Protein AF-A0A2N3ILW1-F1 (afdb_monomer_lite)

Secondary structure (DSSP, 8-state):
----THHHHHHHHHS-SS-EEES-GGG--EE--HHHHTTSSEE--S-TTEEEEEEEEE-STTTTTHHHHTTPPPPSEEEE-TTT--EEEEEEEEEEEE-STTS-HHHHHHHHHHHS--

Foldseek 3Di:
DPDPLVLVVVQLVQFPQFWWAAQDCVVPTDTGGSVVRVVHPDTDRHDPFWDFKDKDKFQAQQQVCVCVVVVHPAASDWDADPVRGIIMGIHGDPDIFTPDPPGDPVVVVVVCCVVPVD

Radius of gyration: 15.29 Å; chains: 1; bounding box: 36×34×41 Å

pLDDT: mean 90.12, std 13.8, range [32.06, 98.25]

Structure (mmCIF, N/CA/C/O backbone):
data_AF-A0A2N3ILW1-F1
#
_entry.id   AF-A0A2N3ILW1-F1
#
loop_
_atom_site.group_PDB
_atom_site.id
_atom_site.type_symbol
_atom_site.label_atom_id
_atom_site.label_alt_id
_atom_site.label_comp_id
_atom_site.label_asym_id
_atom_site.label_entity_id
_atom_site.label_seq_id
_atom_site.pdbx_PDB_ins_code
_atom_site.Cartn_x
_atom_site.Cartn_y
_atom_site.Cartn_z
_atom_site.occupancy
_atom_site.B_iso_or_equiv
_atom_site.auth_seq_id
_atom_site.auth_comp_id
_atom_site.auth_asym_id
_atom_site.auth_atom_id
_atom_site.pdbx_PDB_model_num
ATOM 1 N N . MET A 1 1 ? -16.077 -3.106 -21.325 1.00 32.50 1 MET A N 1
ATOM 2 C CA . MET A 1 1 ? -16.035 -1.669 -20.975 1.00 32.50 1 MET A CA 1
ATOM 3 C C . MET A 1 1 ? -15.033 -1.503 -19.840 1.00 32.50 1 MET A C 1
ATOM 5 O O . MET A 1 1 ? -15.335 -1.896 -18.721 1.00 32.50 1 MET A O 1
ATOM 9 N N . VAL A 1 2 ? -13.806 -1.063 -20.134 1.00 32.06 2 VAL A N 1
ATOM 10 C CA . VAL A 1 2 ? -12.775 -0.850 -19.104 1.00 32.06 2 VAL A CA 1
ATOM 11 C C . VAL A 1 2 ? -13.231 0.346 -18.270 1.00 32.06 2 VAL A C 1
ATOM 13 O O . VAL A 1 2 ? -13.395 1.438 -18.810 1.00 32.06 2 VAL A O 1
ATOM 16 N N . LYS A 1 3 ? -13.535 0.131 -16.983 1.00 34.09 3 LYS A N 1
ATOM 17 C CA . LYS A 1 3 ? -13.828 1.233 -16.056 1.00 34.09 3 LYS A CA 1
ATOM 18 C C . LYS A 1 3 ? -12.655 2.227 -16.131 1.00 34.09 3 LYS A C 1
ATOM 20 O O . LYS A 1 3 ? -11.512 1.771 -16.113 1.00 34.09 3 LYS A O 1
ATOM 25 N N . PRO A 1 4 ? -12.903 3.546 -16.220 1.00 37.38 4 PRO A N 1
ATOM 26 C CA . PRO A 1 4 ? -11.822 4.523 -16.237 1.00 37.38 4 PRO A CA 1
ATOM 27 C C . PRO A 1 4 ? -10.938 4.344 -14.999 1.00 37.38 4 PRO A C 1
ATOM 29 O O . PRO A 1 4 ? -11.410 3.858 -13.969 1.00 37.38 4 PRO A O 1
ATOM 32 N N . ALA A 1 5 ? -9.681 4.782 -15.085 1.00 52.56 5 ALA A N 1
ATOM 33 C CA . ALA A 1 5 ? -8.632 4.691 -14.063 1.00 52.56 5 ALA A CA 1
ATOM 34 C C . ALA A 1 5 ? -8.916 5.446 -12.733 1.00 52.56 5 ALA A C 1
ATOM 36 O O . ALA A 1 5 ? -7.992 5.827 -12.019 1.00 52.56 5 ALA A O 1
ATOM 37 N N . LEU A 1 6 ? -10.188 5.635 -12.363 1.00 57.16 6 LEU A N 1
ATOM 38 C CA . LEU A 1 6 ? -10.684 6.192 -11.098 1.00 57.16 6 LEU A CA 1
ATOM 39 C C . LEU A 1 6 ? -9.993 5.584 -9.871 1.00 57.16 6 LEU A C 1
ATOM 41 O O . LEU A 1 6 ? -9.765 6.270 -8.881 1.00 57.16 6 LEU A O 1
ATOM 45 N N . GLN A 1 7 ? -9.639 4.302 -9.938 1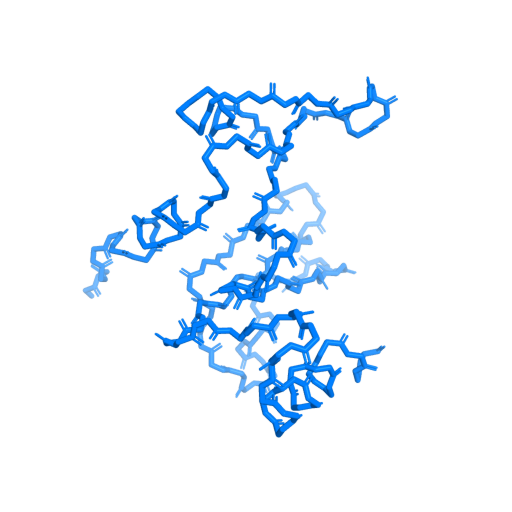.00 59.28 7 GLN A N 1
ATOM 46 C CA . GLN A 1 7 ? -9.008 3.599 -8.823 1.00 59.28 7 GLN A CA 1
ATOM 47 C C . GLN A 1 7 ? -7.521 3.948 -8.668 1.00 59.28 7 GLN A C 1
ATOM 49 O O . GLN A 1 7 ? -7.035 4.013 -7.541 1.00 59.28 7 GLN A O 1
ATOM 54 N N . ALA A 1 8 ? -6.823 4.266 -9.764 1.00 69.81 8 ALA A N 1
ATOM 55 C CA . ALA A 1 8 ? -5.458 4.786 -9.701 1.00 69.81 8 ALA A CA 1
ATOM 56 C C . ALA A 1 8 ? -5.438 6.197 -9.090 1.00 69.81 8 ALA A C 1
ATOM 58 O O . ALA A 1 8 ? -4.607 6.479 -8.231 1.00 69.81 8 ALA A O 1
ATOM 59 N N . ALA A 1 9 ? -6.402 7.051 -9.451 1.00 81.44 9 ALA A N 1
ATOM 60 C CA . ALA A 1 9 ? -6.541 8.381 -8.855 1.00 81.44 9 ALA A CA 1
ATOM 61 C C . ALA A 1 9 ? -6.831 8.304 -7.344 1.00 81.44 9 ALA A C 1
ATOM 63 O O . ALA A 1 9 ? -6.118 8.913 -6.550 1.00 81.44 9 ALA A O 1
ATOM 64 N N . ALA A 1 10 ? -7.795 7.469 -6.935 1.00 85.94 10 ALA A N 1
ATOM 65 C CA . ALA A 1 10 ? -8.139 7.283 -5.525 1.00 85.94 10 ALA A CA 1
ATOM 66 C C . ALA A 1 10 ? -6.973 6.724 -4.687 1.00 85.94 10 ALA A C 1
ATOM 68 O O . ALA A 1 10 ? -6.842 7.060 -3.511 1.00 85.94 10 ALA A O 1
ATOM 69 N N . PHE A 1 11 ? -6.121 5.875 -5.271 1.00 89.25 11 PHE A N 1
ATOM 70 C CA . PHE A 1 11 ? -4.898 5.413 -4.617 1.00 89.25 11 PHE A CA 1
ATOM 71 C C . PHE A 1 11 ? -3.909 6.565 -4.405 1.00 89.25 11 PHE A C 1
ATOM 73 O O . PHE A 1 11 ? -3.459 6.780 -3.280 1.00 89.25 11 PHE A O 1
ATOM 80 N N . VAL A 1 12 ? -3.620 7.334 -5.461 1.00 90.94 12 VAL A N 1
ATOM 81 C CA . VAL A 1 12 ? -2.677 8.460 -5.404 1.00 90.94 12 VAL A CA 1
ATOM 82 C C . VAL A 1 12 ? -3.124 9.513 -4.389 1.00 90.94 12 VAL A C 1
ATOM 84 O O . VAL A 1 12 ? -2.314 9.955 -3.579 1.00 90.94 12 VAL A O 1
ATOM 87 N N . GLU A 1 13 ? -4.412 9.856 -4.354 1.00 90.56 13 GLU A N 1
ATOM 88 C CA . GLU A 1 13 ? -4.978 10.811 -3.388 1.00 90.56 13 GLU A CA 1
ATOM 89 C C . GLU A 1 13 ? -4.763 10.403 -1.921 1.00 90.56 13 GLU A C 1
ATOM 91 O O . GLU A 1 13 ? -4.683 11.261 -1.041 1.00 90.56 13 GLU A O 1
ATOM 96 N N . ARG A 1 14 ? -4.659 9.098 -1.647 1.00 91.00 14 ARG A N 1
ATOM 97 C CA . ARG A 1 14 ? -4.519 8.540 -0.293 1.00 91.00 14 ARG A CA 1
ATOM 98 C C . ARG A 1 14 ? -3.072 8.313 0.130 1.00 91.00 14 ARG A C 1
ATOM 100 O O . ARG A 1 14 ? -2.832 7.988 1.295 1.00 91.00 14 ARG A O 1
ATOM 107 N N . LEU A 1 15 ? -2.112 8.494 -0.777 1.00 94.50 15 LEU A N 1
ATOM 108 C CA . LEU A 1 15 ? -0.700 8.405 -0.430 1.00 94.50 15 LEU A CA 1
ATOM 109 C C . LEU A 1 15 ? -0.334 9.474 0.614 1.00 94.50 15 LEU A C 1
ATOM 111 O O . LEU A 1 15 ? -0.900 10.573 0.615 1.00 94.50 15 LEU A O 1
ATOM 115 N N . PRO A 1 16 ? 0.670 9.214 1.468 1.00 96.00 16 PRO A N 1
ATOM 116 C CA . PRO A 1 16 ? 1.259 10.258 2.294 1.00 96.00 16 PRO A CA 1
ATOM 117 C C . PRO A 1 16 ? 1.648 11.482 1.450 1.00 96.00 16 PRO A C 1
ATOM 119 O O . PRO A 1 16 ? 2.122 11.347 0.326 1.00 96.00 16 PRO A O 1
ATOM 122 N N . ARG A 1 17 ? 1.528 12.693 2.013 1.00 95.62 17 ARG A N 1
ATOM 123 C CA . ARG A 1 17 ? 1.970 13.932 1.333 1.00 95.62 17 ARG A CA 1
ATOM 124 C C . ARG A 1 17 ? 3.459 13.911 0.988 1.00 95.62 17 ARG A C 1
ATOM 126 O O . ARG A 1 17 ? 3.886 14.509 0.001 1.00 95.62 17 ARG A O 1
ATOM 133 N N . ARG A 1 18 ? 4.245 13.252 1.844 1.00 97.56 18 ARG A N 1
ATOM 134 C CA . ARG A 1 18 ? 5.671 13.013 1.651 1.00 97.56 18 ARG A CA 1
ATOM 135 C C . ARG A 1 18 ? 6.001 11.548 1.937 1.00 97.56 18 ARG A C 1
ATOM 137 O O . ARG A 1 18 ? 6.438 11.255 3.050 1.00 97.56 18 ARG A O 1
ATOM 144 N N . PRO A 1 19 ? 5.709 10.625 1.011 1.00 97.81 19 PRO A N 1
ATOM 145 C CA . PRO A 1 19 ? 5.936 9.212 1.253 1.00 97.81 19 PRO A CA 1
ATOM 146 C C . PRO A 1 19 ? 7.431 8.891 1.191 1.00 97.81 19 PRO A C 1
ATOM 148 O O . PRO A 1 19 ? 8.216 9.618 0.568 1.00 97.81 19 PRO A O 1
ATOM 151 N N . TYR A 1 20 ? 7.813 7.780 1.818 1.00 98.25 20 TYR A N 1
ATOM 152 C CA . TYR A 1 20 ? 9.069 7.121 1.471 1.00 98.25 20 TYR A CA 1
ATOM 153 C C . TYR A 1 20 ? 8.999 6.591 0.035 1.00 98.25 20 TYR A C 1
ATOM 155 O O . TYR A 1 20 ? 7.945 6.133 -0.408 1.00 98.25 20 TYR A O 1
ATOM 163 N N . CYS A 1 21 ? 10.113 6.650 -0.686 1.00 98.06 21 CYS A N 1
ATOM 164 C CA . CYS A 1 21 ? 10.245 6.158 -2.052 1.00 98.06 21 CYS A CA 1
ATOM 165 C C . CYS A 1 21 ? 11.685 5.725 -2.351 1.00 98.06 21 CYS A C 1
ATOM 167 O O . CYS A 1 21 ? 12.619 6.201 -1.699 1.00 98.06 21 CYS A O 1
ATOM 169 N N . THR A 1 22 ? 11.858 4.801 -3.295 1.00 98.12 22 THR A N 1
ATOM 170 C CA . THR A 1 22 ? 13.169 4.349 -3.787 1.00 98.12 22 THR A CA 1
ATOM 171 C C . THR A 1 22 ? 13.022 3.574 -5.098 1.00 98.12 22 THR A C 1
ATOM 173 O O . THR A 1 22 ? 11.956 3.028 -5.379 1.00 98.12 22 THR A O 1
ATOM 176 N N . ASP A 1 23 ? 14.087 3.509 -5.892 1.00 96.62 23 ASP A N 1
ATOM 177 C CA . ASP A 1 23 ? 14.176 2.590 -7.033 1.00 96.62 23 ASP A CA 1
ATOM 178 C C . ASP A 1 23 ? 14.807 1.247 -6.659 1.00 96.62 23 ASP A C 1
ATOM 180 O O . ASP A 1 23 ? 14.610 0.259 -7.369 1.00 96.62 23 ASP A O 1
ATOM 184 N N . ASP A 1 24 ? 15.537 1.217 -5.544 1.00 95.19 24 ASP A N 1
ATOM 185 C CA . ASP A 1 24 ? 16.223 0.048 -5.014 1.00 95.19 24 ASP A CA 1
ATOM 186 C C . ASP A 1 24 ? 16.294 0.148 -3.477 1.00 95.19 24 ASP A C 1
ATOM 188 O O . ASP A 1 24 ? 17.027 0.991 -2.944 1.00 95.19 24 ASP A O 1
ATOM 192 N N . PRO A 1 25 ? 15.559 -0.699 -2.733 1.00 91.88 25 PRO A N 1
ATOM 193 C CA . PRO A 1 25 ? 15.620 -0.729 -1.273 1.00 91.88 25 PRO A CA 1
ATOM 194 C C . PRO A 1 25 ? 17.031 -0.924 -0.702 1.00 91.88 25 PRO A C 1
ATOM 196 O O . PRO A 1 25 ? 17.295 -0.441 0.401 1.00 91.88 25 PRO A O 1
ATOM 199 N N . ALA A 1 26 ? 17.952 -1.562 -1.438 1.00 96.31 26 ALA A N 1
ATOM 200 C CA . ALA A 1 26 ? 19.338 -1.741 -1.004 1.00 96.31 26 ALA A CA 1
ATOM 201 C C . ALA A 1 26 ? 20.126 -0.418 -0.949 1.00 96.31 26 ALA A C 1
ATOM 203 O O . ALA A 1 26 ? 21.110 -0.317 -0.217 1.00 96.31 26 ALA A O 1
ATOM 204 N N . GLN A 1 27 ? 19.680 0.613 -1.674 1.00 95.44 27 GLN A N 1
ATOM 205 C CA . GLN A 1 27 ? 20.274 1.955 -1.665 1.00 95.44 27 GLN A CA 1
ATOM 206 C C . GLN A 1 27 ? 19.667 2.873 -0.590 1.00 95.44 27 GLN A C 1
ATOM 208 O O . GLN A 1 27 ? 20.092 4.020 -0.433 1.00 95.44 27 GLN A O 1
ATOM 213 N N . GLY A 1 28 ? 18.688 2.377 0.171 1.00 96.25 28 GLY A N 1
ATOM 214 C CA . GLY A 1 28 ? 17.969 3.132 1.192 1.00 96.25 28 GLY A CA 1
ATOM 215 C C . GLY A 1 28 ? 16.697 3.812 0.678 1.00 96.25 28 GLY A C 1
ATOM 216 O O . GLY A 1 28 ? 16.267 3.633 -0.462 1.00 96.25 28 GLY A O 1
ATOM 217 N N . LEU A 1 29 ? 16.055 4.578 1.567 1.00 97.38 29 LEU A N 1
ATOM 218 C CA . LEU A 1 29 ? 14.765 5.229 1.326 1.00 97.38 29 LEU A CA 1
ATOM 219 C C . LEU A 1 29 ? 14.899 6.754 1.295 1.00 97.38 29 LEU A C 1
ATOM 221 O O . LEU A 1 29 ? 15.601 7.353 2.110 1.00 97.38 29 LEU A O 1
ATOM 225 N N . LEU A 1 30 ? 14.142 7.395 0.406 1.00 98.00 30 LEU A N 1
ATOM 226 C CA . LEU A 1 30 ? 14.052 8.848 0.277 1.00 98.00 30 LEU A CA 1
ATOM 227 C C . LEU A 1 30 ? 12.666 9.345 0.689 1.00 98.00 30 LEU A C 1
ATOM 229 O O . LEU A 1 30 ? 11.659 8.752 0.323 1.00 98.00 30 LEU A O 1
ATOM 233 N N . ILE A 1 31 ? 12.594 10.489 1.372 1.00 98.00 31 ILE A N 1
ATOM 234 C CA . ILE A 1 31 ? 11.328 11.193 1.630 1.00 98.00 31 ILE A CA 1
ATOM 235 C C . ILE A 1 31 ? 11.191 12.338 0.623 1.00 98.00 31 ILE A 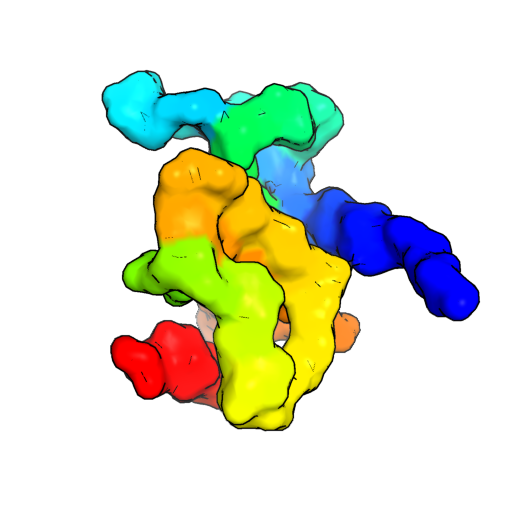C 1
ATOM 237 O O . ILE A 1 31 ? 12.011 13.268 0.606 1.00 98.00 31 ILE A O 1
ATOM 241 N N . ARG A 1 32 ? 10.153 12.308 -0.215 1.00 98.06 32 ARG A N 1
ATOM 242 C CA . ARG A 1 32 ? 9.929 13.294 -1.292 1.00 98.06 32 ARG A CA 1
ATOM 243 C C . ARG A 1 32 ? 8.485 13.785 -1.308 1.00 98.06 32 ARG A C 1
ATOM 245 O O . ARG A 1 32 ? 7.637 13.097 -0.762 1.00 98.06 32 ARG A O 1
ATOM 252 N N . PRO A 1 33 ? 8.174 14.964 -1.877 1.00 97.88 33 PRO A N 1
ATOM 253 C CA . PRO A 1 33 ? 6.789 15.331 -2.174 1.00 97.88 33 PRO A CA 1
ATOM 254 C C . PRO A 1 33 ? 6.106 14.251 -3.021 1.00 97.88 33 PRO A C 1
ATOM 256 O O . PRO A 1 33 ? 6.756 13.662 -3.884 1.00 97.88 33 PRO A O 1
ATOM 259 N N . GLN A 1 34 ? 4.809 14.021 -2.800 1.00 96.00 34 GLN A N 1
ATOM 260 C CA . GLN A 1 34 ? 4.025 12.980 -3.480 1.00 96.00 34 GLN A CA 1
ATOM 261 C C . GLN A 1 34 ? 4.237 12.968 -5.005 1.00 96.00 34 GLN A C 1
ATOM 263 O O . GLN A 1 34 ? 4.552 11.922 -5.561 1.00 96.00 34 GLN A O 1
ATOM 268 N N . ALA A 1 35 ? 4.166 14.130 -5.665 1.00 94.88 35 ALA A N 1
ATOM 269 C CA . ALA A 1 35 ? 4.361 14.246 -7.113 1.00 94.88 35 ALA A CA 1
ATOM 270 C C . ALA A 1 35 ? 5.731 13.726 -7.591 1.00 94.88 35 ALA A C 1
ATOM 272 O O . ALA A 1 35 ? 5.821 13.101 -8.640 1.00 94.88 35 ALA A O 1
ATOM 273 N N . THR A 1 36 ? 6.794 13.948 -6.813 1.00 97.44 36 THR A N 1
ATOM 274 C CA . THR A 1 36 ? 8.139 13.439 -7.120 1.00 97.44 36 THR A CA 1
ATOM 275 C C . THR A 1 36 ? 8.270 11.957 -6.777 1.00 97.44 36 THR A C 1
ATOM 277 O O . THR A 1 36 ? 8.909 11.213 -7.511 1.00 97.44 36 THR A O 1
ATOM 280 N N . ALA A 1 37 ? 7.676 11.519 -5.665 1.00 97.25 37 ALA A N 1
ATOM 281 C CA . ALA A 1 37 ? 7.752 10.133 -5.212 1.00 97.25 37 ALA A CA 1
ATOM 282 C C . ALA A 1 37 ? 7.075 9.148 -6.180 1.00 97.25 37 ALA A C 1
ATOM 284 O O . ALA A 1 37 ? 7.529 8.017 -6.300 1.00 97.25 37 ALA A O 1
ATOM 285 N N . LEU A 1 38 ? 6.033 9.582 -6.899 1.00 94.94 38 LEU A N 1
ATOM 286 C CA . LEU A 1 38 ? 5.333 8.775 -7.909 1.00 94.94 38 LEU A CA 1
ATOM 287 C C . LEU A 1 38 ? 6.214 8.340 -9.091 1.00 94.94 38 LEU A C 1
ATOM 289 O O . LEU A 1 38 ? 5.825 7.437 -9.824 1.00 94.94 38 LEU A O 1
ATOM 293 N N . ALA A 1 39 ? 7.375 8.971 -9.289 1.00 95.56 39 ALA A N 1
ATOM 294 C CA . ALA A 1 39 ? 8.318 8.598 -10.341 1.00 95.56 39 ALA A CA 1
ATOM 295 C C . ALA A 1 39 ? 9.244 7.426 -9.958 1.00 95.56 39 ALA A C 1
ATOM 297 O O . ALA A 1 39 ? 9.968 6.933 -10.818 1.00 95.56 39 ALA A O 1
ATOM 298 N N . TYR A 1 40 ? 9.238 6.995 -8.692 1.00 95.94 40 TYR A N 1
ATOM 299 C CA . TYR A 1 40 ? 10.079 5.904 -8.197 1.00 95.94 40 TYR A CA 1
ATOM 300 C C . TYR A 1 40 ? 9.363 4.556 -8.284 1.00 95.94 40 TYR A C 1
ATOM 302 O O . TYR A 1 40 ? 8.134 4.480 -8.201 1.00 95.94 40 TYR A O 1
ATOM 310 N N . ARG A 1 41 ? 10.136 3.471 -8.383 1.00 92.31 41 ARG A N 1
ATOM 311 C CA . ARG A 1 41 ? 9.593 2.099 -8.464 1.00 92.31 41 ARG A CA 1
ATOM 312 C C . ARG A 1 41 ? 8.866 1.650 -7.199 1.00 92.31 41 ARG A C 1
ATOM 314 O O . ARG A 1 41 ? 7.887 0.912 -7.288 1.00 92.31 41 ARG A O 1
ATOM 321 N N . HIS A 1 42 ? 9.340 2.082 -6.035 1.00 94.00 42 HIS A N 1
ATOM 322 C CA . HIS A 1 42 ? 8.754 1.760 -4.739 1.00 94.00 42 HIS A CA 1
ATOM 323 C C . HIS A 1 42 ? 8.275 3.031 -4.048 1.00 94.00 42 HIS A C 1
ATOM 325 O O . HIS A 1 42 ? 8.981 4.041 -4.010 1.00 94.00 42 HIS A O 1
ATOM 331 N N . ILE A 1 43 ? 7.088 2.959 -3.445 1.00 95.81 43 ILE A N 1
ATOM 332 C CA . ILE A 1 43 ? 6.464 4.071 -2.733 1.00 95.81 43 ILE A CA 1
ATOM 333 C C . ILE A 1 43 ? 5.713 3.576 -1.494 1.00 95.81 43 ILE A C 1
ATOM 335 O O . ILE A 1 43 ? 5.063 2.528 -1.504 1.00 95.81 43 ILE A O 1
ATOM 339 N N . GLN A 1 44 ? 5.778 4.343 -0.409 1.00 96.56 44 GLN A N 1
ATOM 340 C CA . GLN A 1 44 ? 4.967 4.111 0.778 1.00 96.56 44 GLN A CA 1
ATOM 341 C C . GLN A 1 44 ? 3.494 4.374 0.456 1.00 96.56 44 GLN A C 1
ATOM 343 O O . GLN A 1 44 ? 3.095 5.514 0.229 1.00 96.56 44 GLN A O 1
ATOM 348 N N . HIS A 1 45 ? 2.681 3.323 0.503 1.00 94.56 45 HIS A N 1
ATOM 349 C CA . HIS A 1 45 ? 1.273 3.386 0.124 1.00 94.56 45 HIS A CA 1
ATOM 350 C C . HIS A 1 45 ? 0.345 3.897 1.247 1.00 94.56 45 HIS A C 1
ATOM 352 O O . HIS A 1 45 ? -0.649 4.555 0.960 1.00 94.56 45 HIS A O 1
ATOM 358 N N . ASN A 1 46 ? 0.672 3.646 2.522 1.00 96.38 46 ASN A N 1
ATOM 359 C CA . ASN A 1 46 ? -0.111 4.100 3.681 1.00 96.38 46 ASN A CA 1
ATOM 360 C C . ASN A 1 46 ? 0.725 4.978 4.627 1.00 96.38 46 ASN A C 1
ATOM 362 O O . ASN A 1 46 ? 1.877 4.635 4.922 1.00 96.38 46 ASN A O 1
ATOM 366 N N . PRO A 1 47 ? 0.161 6.058 5.196 1.00 94.06 47 PRO A N 1
ATOM 367 C CA . PRO A 1 47 ? 0.811 6.781 6.283 1.00 94.06 47 PRO A CA 1
ATOM 368 C C . PRO A 1 47 ? 0.746 5.983 7.605 1.00 94.06 47 PRO A C 1
ATOM 370 O O . PRO A 1 47 ? -0.108 5.111 7.776 1.00 94.06 47 PRO A O 1
ATOM 373 N N . PRO A 1 48 ? 1.606 6.276 8.597 1.00 92.88 48 PRO A N 1
ATOM 374 C CA . PRO A 1 48 ? 1.583 5.563 9.880 1.00 92.88 48 PRO A CA 1
ATOM 375 C C . PRO A 1 48 ? 0.208 5.535 10.592 1.00 92.88 48 PRO A C 1
ATOM 377 O O . PRO A 1 48 ? -0.204 4.461 11.032 1.00 92.88 48 PRO A O 1
ATOM 380 N N . PRO A 1 49 ? -0.568 6.640 10.664 1.00 95.06 49 PRO A N 1
ATOM 381 C CA . PRO A 1 49 ? -1.770 6.684 11.502 1.00 95.06 49 PRO A CA 1
ATOM 382 C C . PRO A 1 49 ? -2.974 5.875 11.006 1.00 95.06 49 PRO A C 1
ATOM 384 O O . PRO A 1 49 ? -3.917 5.700 11.777 1.00 95.06 49 PRO A O 1
ATOM 387 N N . HIS A 1 50 ? -3.005 5.427 9.748 1.00 95.62 50 HIS A N 1
ATOM 388 C CA . HIS A 1 50 ? -4.146 4.685 9.204 1.00 95.62 50 HIS A CA 1
ATOM 389 C C . HIS A 1 50 ? -3.766 3.807 8.008 1.00 95.62 50 HIS A C 1
ATOM 391 O O . HIS A 1 50 ? -2.738 4.015 7.372 1.00 95.62 50 HIS A O 1
ATOM 397 N N . VAL A 1 51 ? -4.632 2.850 7.688 1.00 96.75 51 VAL A N 1
ATOM 398 C CA . VAL A 1 51 ? -4.550 1.987 6.505 1.00 96.75 51 VAL A CA 1
ATOM 399 C C . VAL A 1 51 ? -5.723 2.310 5.593 1.00 96.75 51 VAL A C 1
ATOM 401 O O . VAL A 1 51 ? -6.872 2.261 6.028 1.00 96.75 51 VAL A O 1
ATOM 404 N N . ALA A 1 52 ? -5.443 2.675 4.344 1.00 95.81 52 ALA A N 1
ATOM 405 C CA . ALA A 1 52 ? -6.455 2.966 3.326 1.00 95.81 52 ALA A CA 1
ATOM 406 C C . ALA A 1 52 ? -6.358 2.037 2.104 1.00 95.81 52 ALA A C 1
ATOM 408 O O . ALA A 1 52 ? -7.318 1.943 1.335 1.00 95.81 52 ALA A O 1
ATOM 409 N N . CYS A 1 53 ? -5.222 1.358 1.943 1.00 95.69 53 CYS A N 1
ATOM 410 C CA . CYS A 1 53 ? -4.970 0.343 0.928 1.00 95.69 53 CYS A CA 1
ATOM 411 C C . CYS A 1 53 ? -4.322 -0.880 1.586 1.00 95.69 53 CYS A C 1
ATOM 413 O O . CYS A 1 53 ? -3.347 -0.718 2.313 1.00 95.69 53 CYS A O 1
ATOM 415 N N . LEU A 1 54 ? -4.833 -2.078 1.323 1.00 95.44 54 LEU A N 1
ATOM 416 C CA . LEU A 1 54 ? -4.154 -3.339 1.629 1.00 95.44 54 LEU A CA 1
ATOM 417 C C . LEU A 1 54 ? -3.305 -3.729 0.423 1.00 95.44 54 LEU A C 1
ATOM 419 O O . LEU A 1 54 ? -3.765 -3.562 -0.709 1.00 95.44 54 LEU A O 1
ATOM 423 N N . VAL A 1 55 ? -2.090 -4.218 0.659 1.00 94.25 55 VAL A N 1
ATOM 424 C CA . VAL A 1 55 ? -1.202 -4.711 -0.398 1.00 94.25 55 VAL A CA 1
ATOM 425 C C . VAL A 1 55 ? -0.769 -6.124 -0.047 1.00 94.25 55 VAL A C 1
ATOM 427 O O . VAL A 1 55 ? -0.211 -6.335 1.025 1.00 94.25 55 VAL A O 1
ATOM 430 N N . PHE A 1 56 ? -1.032 -7.069 -0.946 1.00 93.69 56 PHE A N 1
ATOM 431 C CA . PHE A 1 56 ? -0.628 -8.466 -0.792 1.00 93.69 56 PHE A CA 1
ATOM 432 C C . PHE A 1 56 ? 0.415 -8.811 -1.843 1.00 93.69 56 PHE A C 1
ATOM 434 O O . PHE A 1 56 ? 0.210 -8.503 -3.019 1.00 93.69 56 PHE A O 1
ATOM 441 N N . ASP A 1 57 ? 1.506 -9.429 -1.405 1.00 93.38 57 ASP A N 1
ATOM 442 C CA . ASP A 1 57 ? 2.563 -9.940 -2.271 1.00 93.38 57 ASP A CA 1
ATOM 443 C C . ASP A 1 57 ? 2.322 -11.415 -2.581 1.00 93.38 57 ASP A C 1
ATOM 445 O O . ASP A 1 57 ? 1.944 -12.195 -1.703 1.00 93.38 57 ASP A O 1
ATOM 449 N N . VAL A 1 58 ? 2.467 -11.775 -3.851 1.00 94.31 58 VAL A N 1
ATOM 450 C CA . VAL A 1 58 ? 2.182 -13.111 -4.364 1.00 94.31 58 VAL A CA 1
ATOM 451 C C . VAL A 1 58 ? 3.375 -13.567 -5.193 1.00 94.31 58 VAL A C 1
ATOM 453 O O . VAL A 1 58 ? 3.503 -13.272 -6.385 1.00 94.31 58 VAL A O 1
ATOM 456 N N . ASP A 1 59 ? 4.238 -14.335 -4.535 1.00 93.44 59 ASP A N 1
ATOM 457 C CA . ASP A 1 59 ? 5.511 -14.816 -5.067 1.00 93.44 59 ASP A CA 1
ATOM 458 C C . ASP A 1 59 ? 5.380 -16.145 -5.832 1.00 93.44 59 ASP A C 1
ATOM 460 O O . ASP A 1 59 ? 5.906 -17.184 -5.427 1.00 93.44 59 ASP A O 1
ATOM 464 N N . ARG A 1 60 ? 4.644 -16.138 -6.951 1.00 91.62 60 ARG A N 1
ATOM 465 C CA . ARG A 1 60 ? 4.556 -17.288 -7.877 1.00 91.62 60 ARG A CA 1
ATOM 466 C C . ARG A 1 60 ? 4.395 -16.852 -9.332 1.00 91.62 60 ARG A C 1
ATOM 468 O O . ARG A 1 60 ? 3.938 -15.749 -9.606 1.00 91.62 60 ARG A O 1
ATOM 475 N N . ALA A 1 61 ? 4.760 -17.725 -10.272 1.00 88.62 61 ALA A N 1
ATOM 476 C CA . ALA A 1 61 ? 4.889 -17.395 -11.698 1.00 88.62 61 ALA A CA 1
ATOM 477 C C . ALA A 1 61 ? 3.581 -17.018 -12.429 1.00 88.62 61 ALA A C 1
ATOM 479 O O . ALA A 1 61 ? 3.611 -16.424 -13.503 1.00 88.62 61 ALA A O 1
ATOM 480 N N . ASP A 1 62 ? 2.430 -17.343 -11.857 1.00 86.50 62 ASP A N 1
ATOM 481 C CA . ASP A 1 62 ? 1.078 -17.078 -12.361 1.00 86.50 62 ASP A CA 1
ATOM 482 C C . ASP A 1 62 ? 0.294 -16.138 -11.427 1.00 86.50 62 ASP A C 1
ATOM 484 O O . ASP A 1 62 ? -0.939 -16.078 -11.452 1.00 86.50 62 ASP A O 1
ATOM 488 N N . ALA A 1 63 ? 1.008 -15.344 -10.621 1.00 92.75 63 ALA A N 1
ATOM 489 C CA . ALA A 1 63 ? 0.408 -14.454 -9.638 1.00 92.75 63 ALA A CA 1
ATOM 490 C C . ALA A 1 63 ? -0.499 -13.377 -10.246 1.00 92.75 63 ALA A C 1
ATOM 492 O O . ALA A 1 63 ? -1.241 -12.743 -9.519 1.00 92.75 63 ALA A O 1
ATOM 493 N N . TYR A 1 64 ? -0.524 -13.142 -11.555 1.00 88.81 64 TYR A N 1
ATOM 494 C CA . TYR A 1 64 ? -1.487 -12.197 -12.132 1.00 88.81 64 TYR A CA 1
ATOM 495 C C . TYR A 1 64 ? -2.957 -12.650 -11.969 1.00 88.81 64 TYR A C 1
ATOM 497 O O . TYR A 1 64 ? -3.835 -11.813 -11.744 1.00 88.81 64 TYR A O 1
ATOM 505 N N . HIS A 1 65 ? -3.225 -13.962 -12.031 1.00 89.50 65 HIS A N 1
ATOM 506 C CA . HIS A 1 65 ? -4.583 -14.528 -11.995 1.00 89.50 65 HIS A CA 1
ATOM 507 C C . HIS A 1 65 ? -4.959 -15.200 -10.667 1.00 89.50 65 HIS A C 1
ATOM 509 O O . HIS A 1 65 ? -6.132 -15.503 -10.470 1.00 89.50 65 HIS A O 1
ATOM 515 N N . ALA A 1 66 ? -4.022 -15.36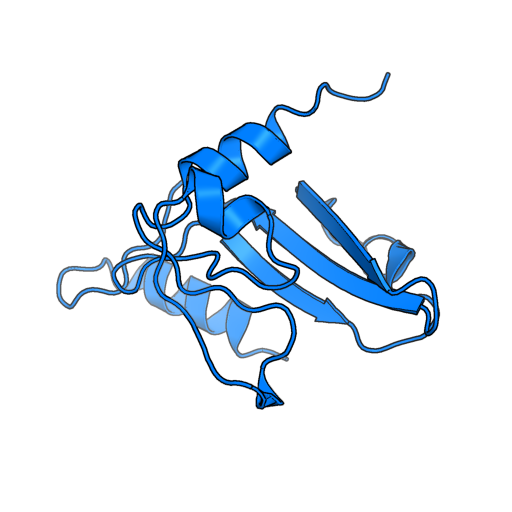9 -9.729 1.00 92.94 66 ALA A N 1
ATOM 516 C CA . ALA A 1 66 ? -4.262 -16.151 -8.513 1.00 92.94 66 ALA A CA 1
ATOM 517 C C . ALA A 1 66 ? -5.440 -15.648 -7.648 1.00 92.94 66 ALA A C 1
ATOM 519 O O . ALA A 1 66 ? -6.108 -16.455 -7.004 1.00 92.94 66 ALA A O 1
ATOM 520 N N . TRP A 1 67 ? -5.754 -14.345 -7.657 1.00 94.38 67 TRP A N 1
ATOM 521 C CA . TRP A 1 67 ? -6.950 -13.820 -6.979 1.00 94.38 67 TRP A CA 1
ATOM 522 C C . TRP A 1 67 ? -8.257 -14.374 -7.565 1.00 94.38 67 TRP A C 1
ATOM 524 O O . TRP A 1 67 ? -9.202 -14.629 -6.821 1.00 94.38 67 TRP A O 1
ATOM 534 N N . LEU A 1 68 ? -8.309 -14.577 -8.884 1.00 94.38 68 LEU A N 1
ATOM 535 C CA . LEU A 1 68 ? -9.483 -15.099 -9.575 1.00 94.38 68 LEU A CA 1
ATOM 536 C C . LEU A 1 68 ? -9.683 -16.576 -9.234 1.00 94.38 68 LEU A C 1
ATOM 538 O O . LEU A 1 68 ? -10.789 -16.973 -8.874 1.00 94.38 68 LEU A O 1
ATOM 542 N N . ASP A 1 69 ? -8.605 -17.357 -9.284 1.00 92.69 69 ASP A N 1
ATOM 543 C CA . ASP A 1 69 ? -8.628 -18.792 -8.977 1.00 92.69 69 ASP A CA 1
ATOM 544 C C . ASP A 1 69 ? -9.013 -19.058 -7.515 1.00 92.69 69 ASP A C 1
ATOM 546 O O . ASP A 1 69 ? -9.700 -20.031 -7.208 1.00 92.69 69 ASP A O 1
ATOM 550 N N . ALA A 1 70 ? -8.623 -18.157 -6.610 1.00 92.06 70 ALA A N 1
ATOM 551 C CA . ALA A 1 70 ? -8.999 -18.195 -5.199 1.00 92.06 70 ALA A CA 1
ATOM 552 C C . ALA A 1 70 ? -10.426 -17.675 -4.918 1.00 92.06 70 ALA A C 1
ATOM 554 O O . ALA A 1 70 ? -10.854 -17.665 -3.763 1.00 92.06 70 ALA A O 1
ATOM 555 N N . GLY A 1 71 ? -11.165 -17.215 -5.936 1.00 94.62 71 GLY A N 1
ATOM 556 C CA . GLY A 1 71 ? -12.509 -16.652 -5.769 1.00 94.62 71 GLY A CA 1
ATOM 557 C C . GLY A 1 71 ? -12.537 -15.338 -4.977 1.00 94.62 71 GLY A C 1
ATOM 558 O O . GLY A 1 71 ? -13.551 -15.010 -4.358 1.00 94.62 71 GLY A O 1
ATOM 559 N N . LEU A 1 72 ? -11.428 -14.594 -4.964 1.00 92.38 72 LEU A N 1
ATOM 560 C CA . LEU A 1 72 ? -11.315 -13.311 -4.275 1.00 92.38 72 LEU A CA 1
ATOM 561 C C . LEU A 1 72 ? -11.975 -12.186 -5.091 1.00 92.38 72 LEU A C 1
ATOM 563 O O . LEU A 1 72 ? -12.129 -12.293 -6.312 1.00 92.38 72 LEU A O 1
ATOM 567 N N . PRO A 1 73 ? -12.376 -11.075 -4.446 1.00 92.31 73 PRO A N 1
ATOM 568 C CA . PRO A 1 73 ? -12.799 -9.889 -5.180 1.00 92.31 73 PRO A CA 1
ATOM 569 C C . PRO A 1 73 ? -11.676 -9.382 -6.093 1.00 92.31 73 PRO A C 1
ATOM 571 O O . PRO A 1 73 ? -10.498 -9.525 -5.782 1.00 92.31 73 PRO A O 1
ATOM 574 N N . ALA A 1 74 ? -12.042 -8.730 -7.197 1.00 93.69 74 ALA A N 1
ATOM 575 C CA . ALA A 1 74 ? -11.061 -8.123 -8.089 1.00 93.69 74 ALA A CA 1
ATOM 576 C C . ALA A 1 74 ? -10.237 -7.046 -7.349 1.00 93.69 74 ALA A C 1
ATOM 578 O O . ALA A 1 74 ? -10.839 -6.134 -6.764 1.00 93.69 74 ALA A O 1
ATOM 579 N N . PRO A 1 75 ? -8.891 -7.104 -7.399 1.00 93.94 75 PRO A N 1
ATOM 580 C CA . PRO A 1 75 ? -8.036 -6.038 -6.897 1.00 93.94 75 PRO A CA 1
ATOM 581 C C . PRO A 1 75 ? -8.347 -4.705 -7.572 1.00 93.94 75 PRO A C 1
ATOM 583 O O . PRO A 1 75 ? -8.750 -4.648 -8.737 1.00 93.94 75 PRO A O 1
ATOM 586 N N . ASN A 1 76 ? -8.099 -3.610 -6.859 1.00 92.88 76 ASN A N 1
ATOM 587 C CA . ASN A 1 76 ? -8.194 -2.278 -7.442 1.00 92.88 76 ASN A CA 1
ATOM 588 C C . ASN A 1 76 ? -7.066 -1.987 -8.433 1.00 92.88 76 ASN A C 1
ATOM 590 O O . ASN A 1 76 ? -7.232 -1.219 -9.381 1.00 92.88 76 ASN A O 1
ATOM 594 N N . TRP A 1 77 ? -5.910 -2.597 -8.199 1.00 90.81 77 TRP A N 1
ATOM 595 C CA . TRP A 1 77 ? -4.793 -2.613 -9.125 1.00 90.81 77 TRP A CA 1
ATOM 596 C C . TRP A 1 77 ? -3.954 -3.870 -8.904 1.00 90.81 77 TRP A C 1
ATOM 598 O O . TRP A 1 77 ? -3.944 -4.451 -7.817 1.00 90.81 77 TRP A O 1
ATOM 608 N N . VAL A 1 78 ? -3.243 -4.269 -9.956 1.00 92.56 78 VAL A N 1
ATOM 609 C CA . VAL A 1 78 ? -2.272 -5.363 -9.939 1.00 92.56 78 VAL A CA 1
ATOM 610 C C . VAL A 1 78 ? -0.962 -4.821 -10.497 1.00 92.56 78 VAL A C 1
ATOM 612 O O . VAL A 1 78 ? -0.947 -4.256 -11.591 1.00 92.56 78 VAL A O 1
ATOM 615 N N . CYS A 1 79 ? 0.125 -4.969 -9.745 1.00 91.31 79 CYS A N 1
ATOM 616 C CA . CYS A 1 79 ? 1.477 -4.682 -10.215 1.00 91.31 79 CYS A CA 1
ATOM 617 C C . CYS A 1 79 ? 2.170 -6.013 -10.505 1.00 91.31 79 CYS A C 1
ATOM 619 O O . CYS A 1 79 ? 2.319 -6.821 -9.597 1.00 91.31 79 CYS A O 1
ATOM 621 N N . LEU A 1 80 ? 2.556 -6.248 -11.758 1.00 92.94 80 LEU A N 1
ATOM 622 C CA . LEU A 1 80 ? 3.129 -7.513 -12.217 1.00 92.94 80 LEU A CA 1
ATOM 623 C C . LEU A 1 80 ? 4.624 -7.356 -12.498 1.00 92.94 80 LEU A C 1
ATOM 625 O O . LEU A 1 80 ? 5.030 -6.499 -13.289 1.00 92.94 80 LEU A O 1
ATOM 629 N N . ASN A 1 81 ? 5.436 -8.243 -11.934 1.00 92.00 81 ASN A N 1
ATOM 630 C CA . ASN A 1 81 ? 6.803 -8.434 -12.383 1.00 92.00 81 ASN A CA 1
ATOM 631 C C . ASN A 1 81 ? 6.814 -9.371 -13.597 1.00 92.00 81 ASN A C 1
ATOM 633 O O . ASN A 1 81 ? 6.760 -10.591 -13.479 1.00 92.00 81 ASN A O 1
ATOM 637 N N . VAL A 1 82 ? 6.938 -8.791 -14.789 1.00 89.75 82 VAL A N 1
ATOM 638 C CA . VAL A 1 82 ? 6.926 -9.533 -16.063 1.00 89.75 82 VAL A CA 1
ATOM 639 C C . VAL A 1 82 ? 8.104 -10.499 -16.246 1.00 89.75 82 VAL A C 1
ATOM 641 O O . VAL A 1 82 ? 8.087 -11.294 -17.179 1.00 89.75 82 VAL A O 1
ATOM 644 N N . ARG A 1 83 ? 9.142 -10.437 -15.397 1.00 93.00 83 ARG A N 1
ATOM 645 C CA . ARG A 1 83 ? 10.312 -11.325 -15.497 1.00 93.00 83 ARG A CA 1
ATOM 646 C C . ARG A 1 83 ? 10.098 -12.666 -14.809 1.00 93.00 83 ARG A C 1
ATOM 648 O O . ARG A 1 83 ? 10.597 -13.668 -15.304 1.00 93.00 83 ARG A O 1
ATOM 655 N N . ASN A 1 84 ? 9.420 -12.675 -13.662 1.00 92.69 84 ASN A N 1
ATOM 656 C CA . ASN A 1 84 ? 9.227 -13.882 -12.851 1.00 92.69 84 ASN A CA 1
ATOM 657 C C . ASN A 1 84 ? 7.751 -14.226 -12.605 1.00 92.69 84 ASN A C 1
ATOM 659 O O . ASN A 1 84 ? 7.478 -15.269 -12.028 1.00 92.69 84 ASN A O 1
ATOM 663 N N . GLY A 1 85 ? 6.817 -13.374 -13.033 1.00 93.06 85 GLY A N 1
ATOM 664 C CA . GLY A 1 85 ? 5.379 -13.589 -12.906 1.00 93.06 85 GLY A CA 1
ATOM 665 C C . GLY A 1 85 ? 4.782 -13.239 -11.542 1.00 93.06 85 GLY A C 1
ATOM 666 O O . GLY A 1 85 ? 3.567 -13.344 -11.402 1.00 93.06 85 GLY A O 1
ATOM 667 N N . HIS A 1 86 ? 5.592 -12.788 -10.575 1.00 95.62 86 HIS A N 1
ATOM 668 C CA . HIS A 1 86 ? 5.124 -12.383 -9.244 1.00 95.62 86 HIS A CA 1
ATOM 669 C C . HIS A 1 86 ? 4.275 -11.116 -9.330 1.00 95.62 86 HIS A C 1
ATOM 671 O O . HIS A 1 86 ? 4.480 -10.282 -10.221 1.00 95.62 86 HIS A O 1
ATOM 677 N N . ALA A 1 87 ? 3.353 -10.933 -8.389 1.00 95.38 87 ALA A N 1
ATOM 678 C CA . ALA A 1 87 ? 2.466 -9.781 -8.416 1.00 95.38 87 ALA A CA 1
ATOM 679 C C . ALA A 1 87 ? 2.137 -9.230 -7.031 1.00 95.38 87 ALA A C 1
ATOM 681 O O . ALA A 1 87 ? 1.929 -9.975 -6.082 1.00 95.38 87 ALA A O 1
ATOM 682 N N . HIS A 1 88 ? 1.966 -7.909 -6.974 1.00 94.44 88 HIS A N 1
ATOM 683 C CA . HIS A 1 88 ? 1.298 -7.241 -5.866 1.00 94.44 88 HIS A CA 1
ATOM 684 C C . HIS A 1 88 ? -0.157 -6.945 -6.218 1.00 94.44 88 HIS A C 1
ATOM 686 O O . HIS A 1 88 ? -0.447 -6.395 -7.288 1.00 94.44 88 HIS A O 1
ATOM 692 N N . TYR A 1 89 ? -1.061 -7.208 -5.280 1.00 94.56 89 TYR A N 1
ATOM 693 C CA . TYR A 1 89 ? -2.464 -6.808 -5.366 1.00 94.56 89 TYR A CA 1
ATOM 694 C C . TYR A 1 89 ? -2.757 -5.651 -4.428 1.00 94.56 89 TYR A C 1
ATOM 696 O O . TYR A 1 89 ? -2.460 -5.736 -3.239 1.00 94.56 89 TYR A O 1
ATOM 704 N N . GLY A 1 90 ? -3.405 -4.607 -4.936 1.00 94.06 90 GLY A N 1
ATOM 705 C CA . GLY A 1 90 ? -3.889 -3.500 -4.121 1.00 94.06 90 GLY A CA 1
ATOM 706 C C . GLY A 1 90 ? -5.395 -3.527 -3.932 1.00 94.06 90 GLY A C 1
ATOM 707 O O . GLY A 1 90 ? -6.134 -3.500 -4.915 1.00 94.06 90 GLY A O 1
ATOM 708 N N . TYR A 1 91 ? -5.852 -3.486 -2.683 1.00 94.75 91 TYR A N 1
ATOM 709 C CA . TYR A 1 91 ? -7.266 -3.343 -2.329 1.00 94.75 91 TYR A CA 1
ATOM 710 C C . TYR A 1 91 ? -7.497 -2.047 -1.551 1.00 94.75 91 TYR A C 1
ATOM 712 O O . TYR A 1 91 ? -7.022 -1.875 -0.430 1.00 94.75 91 TYR A O 1
ATOM 720 N N . LEU A 1 92 ? -8.255 -1.123 -2.131 1.00 94.75 92 LEU A N 1
ATOM 721 C CA . LEU A 1 92 ? -8.652 0.134 -1.510 1.00 94.75 92 LEU A CA 1
ATOM 722 C C . LEU A 1 92 ? -9.825 -0.100 -0.562 1.00 94.75 92 LEU A C 1
ATOM 724 O O . LEU A 1 92 ? -10.890 -0.574 -0.958 1.00 94.75 92 LEU A O 1
ATOM 728 N N . LEU A 1 93 ? -9.663 0.313 0.692 1.00 94.12 93 LEU A N 1
ATOM 729 C CA . LEU A 1 93 ? -10.751 0.269 1.661 1.00 94.12 93 LEU A CA 1
ATOM 730 C C . LEU A 1 93 ? -11.763 1.376 1.357 1.00 94.12 93 LEU A C 1
ATOM 732 O O . LEU A 1 93 ? -11.385 2.520 1.100 1.00 94.12 93 LEU A O 1
ATOM 736 N N . ALA A 1 94 ? -13.059 1.080 1.442 1.00 92.25 94 ALA A N 1
ATOM 737 C CA . ALA A 1 94 ? -14.092 2.108 1.286 1.00 92.25 94 ALA A CA 1
ATOM 738 C C . ALA A 1 94 ? -13.926 3.239 2.323 1.00 92.25 94 ALA A C 1
ATOM 740 O O . ALA A 1 94 ? -14.042 4.414 1.984 1.00 92.25 94 ALA A O 1
ATOM 741 N N . SER A 1 95 ? -13.562 2.878 3.558 1.00 93.12 95 SER A N 1
ATOM 742 C CA . SER A 1 95 ? -13.173 3.796 4.629 1.00 93.12 95 SER A CA 1
ATOM 743 C C . SER A 1 95 ? -11.834 3.354 5.227 1.00 93.12 95 SER A C 1
ATOM 745 O O . SER A 1 95 ? -11.702 2.172 5.552 1.00 93.12 95 SER A O 1
ATOM 747 N N . PRO A 1 96 ? -10.861 4.262 5.431 1.00 94.94 96 PRO A N 1
ATOM 748 C CA . PRO A 1 96 ? -9.612 3.927 6.104 1.00 94.94 96 PRO A CA 1
ATOM 749 C C . PRO A 1 96 ? -9.825 3.412 7.531 1.00 94.94 9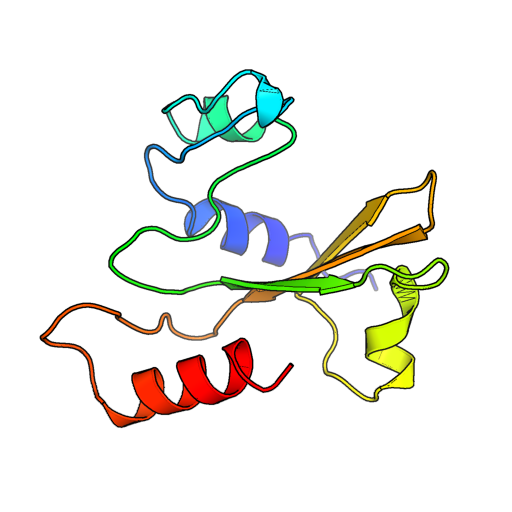6 PRO A C 1
ATOM 751 O O . PRO A 1 96 ? -10.753 3.830 8.232 1.00 94.94 96 PRO A O 1
ATOM 754 N N . VAL A 1 97 ? -8.922 2.545 7.981 1.00 97.25 97 VAL A N 1
ATOM 755 C CA . VAL A 1 97 ? -8.868 2.037 9.355 1.00 97.25 97 VAL A CA 1
ATOM 756 C C . VAL A 1 97 ? -7.768 2.778 10.107 1.00 97.25 97 VAL A C 1
ATOM 758 O O . VAL A 1 97 ? -6.599 2.717 9.735 1.00 97.25 97 VAL A O 1
ATOM 761 N N . ALA A 1 98 ? -8.134 3.499 11.166 1.00 97.19 98 ALA A N 1
ATOM 762 C CA . ALA A 1 98 ? -7.168 4.169 12.034 1.00 97.19 98 ALA A CA 1
ATOM 763 C C . ALA A 1 98 ? -6.321 3.152 12.823 1.00 97.19 98 ALA A C 1
ATOM 765 O O . ALA A 1 98 ? -6.833 2.119 13.250 1.00 97.19 98 ALA A O 1
ATOM 766 N N . ARG A 1 99 ? -5.046 3.483 13.058 1.00 95.31 99 ARG A N 1
ATOM 767 C CA . ARG A 1 99 ? -4.067 2.700 13.841 1.00 95.31 99 ARG A CA 1
ATOM 768 C C . ARG A 1 99 ? -3.540 3.439 15.078 1.00 95.31 99 ARG A C 1
ATOM 770 O O . ARG A 1 99 ? -2.589 2.999 15.712 1.00 95.31 99 ARG A O 1
ATOM 777 N N . THR A 1 100 ? -4.118 4.590 15.408 1.00 95.38 100 THR A N 1
ATOM 778 C CA . THR A 1 100 ? -3.753 5.350 16.610 1.00 95.38 100 THR A CA 1
ATOM 779 C C . THR A 1 100 ? -4.364 4.718 17.864 1.00 95.38 100 THR A C 1
ATOM 781 O O . THR A 1 100 ? -5.271 3.892 17.780 1.00 95.38 100 THR A O 1
ATOM 784 N N . SER A 1 101 ? -3.925 5.147 19.049 1.00 94.81 101 SER A N 1
ATOM 785 C CA . SER A 1 101 ? -4.496 4.701 20.332 1.00 94.81 101 SER A CA 1
ATOM 786 C C . SER A 1 101 ? -5.996 4.995 20.480 1.00 94.81 101 SER A C 1
ATOM 788 O O . SER A 1 101 ? -6.689 4.306 21.221 1.00 94.81 101 SER A O 1
ATOM 790 N N . ALA A 1 102 ? -6.515 5.981 19.743 1.00 95.25 102 ALA A N 1
ATOM 791 C CA . ALA A 1 102 ? -7.933 6.336 19.710 1.00 95.25 102 ALA A CA 1
ATOM 792 C C . ALA A 1 102 ? -8.758 5.509 18.698 1.00 95.25 102 ALA A C 1
ATOM 794 O O . ALA A 1 102 ? -9.952 5.761 18.517 1.00 95.25 102 ALA A O 1
ATOM 795 N N . ALA A 1 103 ? -8.147 4.550 17.994 1.00 96.56 103 ALA A N 1
ATOM 796 C CA . ALA A 1 103 ? -8.828 3.763 16.975 1.00 96.56 103 ALA A CA 1
ATOM 797 C C . ALA A 1 103 ? -9.912 2.844 17.562 1.00 96.56 103 ALA A C 1
ATOM 799 O O . ALA A 1 103 ? -9.791 2.278 18.651 1.00 96.56 103 ALA A O 1
ATOM 800 N N . LYS A 1 104 ? -10.978 2.626 16.782 1.00 97.19 104 LYS A N 1
ATOM 801 C CA . LYS A 1 104 ? -12.000 1.634 17.125 1.00 97.19 104 LYS A CA 1
ATOM 802 C C . LYS A 1 104 ? -11.385 0.233 17.083 1.00 97.19 104 LYS A C 1
ATOM 804 O O . LYS A 1 104 ? -10.876 -0.202 16.055 1.00 97.19 104 LYS A O 1
ATOM 809 N N . GLN A 1 105 ? -11.532 -0.508 18.177 1.00 97.00 105 GLN A N 1
ATOM 810 C CA . GLN A 1 105 ? -10.918 -1.830 18.328 1.00 97.00 105 GLN A CA 1
ATOM 811 C C . GLN A 1 105 ? -11.455 -2.878 17.344 1.00 97.00 105 GLN A C 1
ATOM 813 O O . GLN A 1 105 ? -10.695 -3.692 16.837 1.00 97.00 105 GLN A O 1
ATOM 818 N N . LYS A 1 106 ? -12.761 -2.865 17.037 1.00 97.06 106 LYS A N 1
ATOM 819 C CA . LYS A 1 106 ? -13.371 -3.836 16.109 1.00 97.06 106 LYS A CA 1
ATOM 820 C C . LYS A 1 106 ? -12.731 -3.814 14.704 1.00 97.06 106 LYS A C 1
ATOM 822 O O . LYS A 1 106 ? -12.248 -4.866 14.297 1.00 97.06 106 LYS A O 1
ATOM 827 N N . PRO A 1 107 ? -12.682 -2.677 13.976 1.00 96.75 107 PRO A N 1
ATOM 828 C CA . PRO A 1 107 ? -12.048 -2.638 12.658 1.00 96.75 107 PRO A CA 1
ATOM 829 C C . PRO A 1 107 ? -10.536 -2.863 12.716 1.00 96.75 107 PRO A C 1
ATOM 831 O O . PRO A 1 107 ? -10.012 -3.509 11.820 1.00 96.75 107 PRO A O 1
ATOM 834 N N . LEU A 1 108 ? -9.845 -2.402 13.767 1.00 95.38 108 LEU A N 1
ATOM 835 C CA . LEU A 1 108 ? -8.405 -2.634 13.914 1.00 95.38 108 LEU A CA 1
ATOM 836 C C . LEU A 1 108 ? -8.074 -4.129 14.050 1.00 95.38 108 LEU A C 1
ATOM 838 O O . LEU A 1 108 ? -7.177 -4.621 13.375 1.00 95.38 108 LEU A O 1
ATOM 842 N N . ARG A 1 109 ? -8.836 -4.871 14.868 1.00 95.75 109 ARG A N 1
ATOM 843 C CA . ARG A 1 109 ? -8.677 -6.330 14.997 1.00 95.75 109 ARG A CA 1
ATOM 844 C C . ARG A 1 109 ? -9.026 -7.074 13.714 1.00 95.75 109 ARG A C 1
ATOM 846 O O . ARG A 1 109 ? -8.364 -8.049 13.394 1.00 95.75 109 ARG A O 1
ATOM 853 N N . TYR A 1 110 ? -10.059 -6.633 12.998 1.00 95.94 110 TYR A N 1
ATOM 854 C CA . TYR A 1 110 ? -10.437 -7.263 11.733 1.00 95.94 110 TYR A CA 1
ATOM 855 C C . TYR A 1 110 ? -9.389 -7.022 10.642 1.00 95.94 110 TYR A C 1
ATOM 857 O O . TYR A 1 110 ? -9.020 -7.959 9.948 1.00 95.94 110 TYR A O 1
ATOM 865 N N . LEU A 1 111 ? -8.851 -5.801 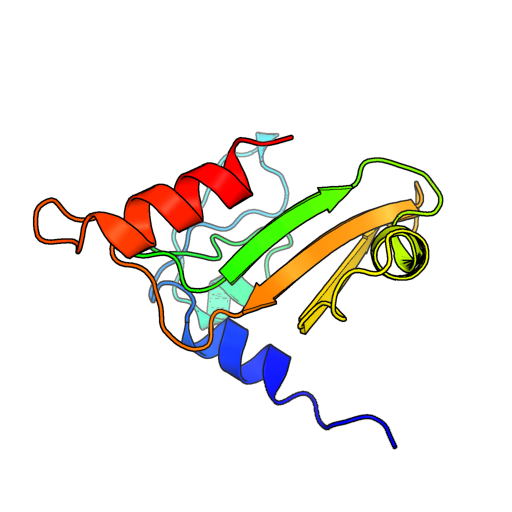10.550 1.00 95.50 111 LEU A N 1
ATOM 866 C CA . LEU A 1 111 ? -7.712 -5.486 9.690 1.00 95.50 111 LEU A CA 1
ATOM 867 C C . LEU A 1 111 ? -6.518 -6.399 10.001 1.00 95.50 111 LEU A C 1
ATOM 869 O O . LEU A 1 111 ? -6.000 -7.043 9.098 1.00 95.50 111 LEU A O 1
ATOM 873 N N . ALA A 1 112 ? -6.141 -6.507 11.278 1.00 93.25 112 ALA A N 1
ATOM 874 C CA . ALA A 1 112 ? -5.043 -7.371 11.700 1.00 93.25 112 ALA A CA 1
ATOM 875 C C . ALA A 1 112 ? -5.297 -8.849 11.355 1.00 93.25 112 ALA A C 1
ATOM 877 O O . ALA A 1 112 ? -4.389 -9.535 10.903 1.00 93.25 112 ALA A O 1
ATOM 878 N N . ALA A 1 113 ? -6.531 -9.337 11.515 1.00 94.88 113 ALA A N 1
ATOM 879 C CA . ALA A 1 113 ? -6.894 -10.696 11.120 1.00 94.88 113 ALA A CA 1
ATOM 880 C C . ALA A 1 113 ? -6.793 -10.920 9.602 1.00 94.88 113 ALA A C 1
ATOM 882 O O . ALA A 1 113 ? -6.542 -12.035 9.179 1.00 94.88 113 ALA A O 1
ATOM 883 N N . ILE A 1 114 ? -6.969 -9.891 8.775 1.00 92.31 114 ILE A N 1
ATOM 884 C CA . ILE A 1 114 ? -6.753 -10.007 7.328 1.00 92.31 114 ILE A CA 1
ATOM 885 C C . ILE A 1 114 ? -5.252 -10.012 7.003 1.00 92.31 114 ILE A C 1
ATOM 887 O O . ILE A 1 114 ? -4.810 -10.824 6.198 1.00 92.31 114 ILE A O 1
ATOM 891 N N . GLU A 1 115 ? -4.468 -9.119 7.616 1.00 87.50 115 GLU A N 1
ATOM 892 C CA . GLU A 1 115 ? -3.035 -8.963 7.314 1.00 87.50 115 GLU A CA 1
ATOM 893 C C . GLU A 1 115 ? -2.161 -10.111 7.859 1.00 87.50 115 GLU A C 1
ATOM 895 O O . GLU A 1 115 ? -1.124 -10.403 7.274 1.00 87.50 115 GLU A O 1
ATOM 900 N N . HIS A 1 116 ? -2.561 -10.765 8.957 1.00 80.31 116 HIS A N 1
ATOM 901 C CA . HIS A 1 116 ? -1.748 -11.771 9.661 1.00 80.31 116 HIS A CA 1
ATOM 902 C C . HIS A 1 116 ? -2.210 -13.229 9.497 1.00 80.31 116 HIS A C 1
ATOM 904 O O . HIS A 1 116 ? -1.658 -14.106 10.154 1.00 80.31 116 HIS A O 1
ATOM 910 N N . VAL A 1 117 ? -3.229 -13.512 8.681 1.00 56.69 117 VAL A N 1
ATOM 911 C CA . VAL A 1 117 ? -3.729 -14.891 8.461 1.00 56.69 117 VAL A CA 1
ATOM 912 C C . VAL A 1 117 ? -3.046 -15.585 7.264 1.00 56.69 117 VAL A C 1
ATOM 914 O O . VAL A 1 117 ? -3.492 -16.639 6.822 1.00 56.69 117 VAL A O 1
ATOM 917 N N . LEU A 1 118 ? -1.928 -15.039 6.772 1.00 43.75 118 LEU A N 1
ATOM 918 C CA . LEU A 1 118 ? -1.042 -15.692 5.798 1.00 43.75 118 LEU A CA 1
ATOM 919 C C . LEU A 1 118 ? 0.170 -16.327 6.487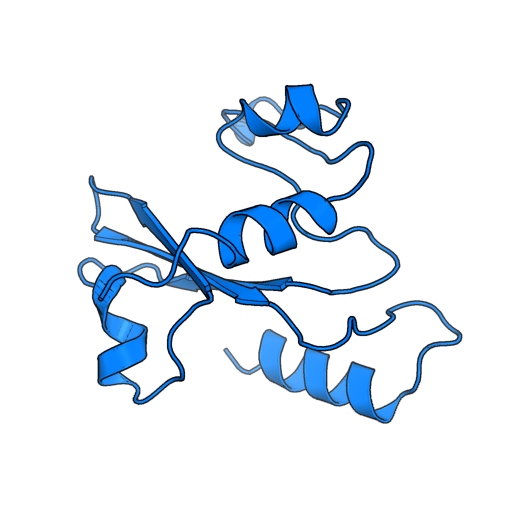 1.00 43.75 118 LEU A C 1
ATOM 921 O O . LEU A 1 118 ? 0.817 -15.620 7.292 1.00 43.75 118 LEU A O 1
#

Sequence (118 aa):
MVKPALQAAAFVERLPRRPYCTDDPAQGLLIRPQATALAYRHIQHNPPPHVACLVFDVDRADAYHAWLDAGLPAPNWVCLNVRNGHAHYGYLLASPVARTSAAKQKPLRYLAAIEHVL

InterPro domains:
  IPR004322 Plasmid replicase, bacterial [PF03090] (30-118)

Organism: Aeromonas sobria (NCBI:txid646)